Protein AF-A0A5N6YMU4-F1 (afdb_monomer_lite)

InterPro domains:
  IPR015889 Intradiol ring-cleavage dioxygenase, core [G3DSA:2.60.130.10] (5-99)
  IPR015889 Intradiol ring-cleavage dioxygenase, core [SSF49482] (8-104)

pLDDT: mean 82.39, std 18.17, range [37.62, 98.19]

Sequence (106 aa):
MHNFKWNIFPGHYTGRATHIHDGTITWIHNSRSSHVEQIFFDQDLISAIKKNAPYNTNTQELTKNSVDSILETEADTTDPFVEYVYLGKDASNGIFAWISIRVNAA

Foldseek 3Di:
DDDDDDPDQAADAPQAAGWDADPPVVVLPPDDKDDDGIAHEDQVQVVQPCVDPPNVVDPHDHDGCVPRVVNVVNVVRDDRYWDWDAPDDGCVNPIDIDDDDDIDGD

Radius of gyration: 14.58 Å; chains: 1; bounding box: 40×33×32 Å

Structure (mmCIF, N/CA/C/O backbone):
data_AF-A0A5N6YMU4-F1
#
_entry.id   AF-A0A5N6YMU4-F1
#
loop_
_atom_site.group_PDB
_atom_site.id
_atom_site.type_symbol
_atom_site.label_atom_id
_atom_site.label_alt_id
_atom_site.label_comp_id
_atom_site.label_asym_id
_atom_site.label_entity_id
_atom_site.label_seq_id
_atom_site.pdbx_PDB_ins_code
_atom_site.Cartn_x
_atom_site.Cartn_y
_atom_site.Cartn_z
_atom_site.occupancy
_atom_site.B_iso_or_equiv
_atom_site.auth_seq_id
_atom_site.auth_comp_id
_atom_site.auth_asym_id
_atom_site.auth_atom_id
_atom_site.pdbx_PDB_model_num
ATOM 1 N N . MET A 1 1 ? 5.871 -22.355 -4.679 1.00 37.62 1 MET A N 1
ATOM 2 C CA . MET A 1 1 ? 5.104 -21.362 -3.900 1.00 37.62 1 MET A CA 1
ATOM 3 C C . MET A 1 1 ? 6.011 -20.881 -2.785 1.00 37.62 1 MET A C 1
ATOM 5 O O . MET A 1 1 ? 6.399 -21.698 -1.960 1.00 37.62 1 MET A O 1
ATOM 9 N N . HIS A 1 2 ? 6.444 -19.621 -2.829 1.00 46.41 2 HIS A N 1
ATOM 10 C CA . HIS A 1 2 ? 7.203 -19.024 -1.730 1.00 46.41 2 HIS A CA 1
ATOM 11 C C . HIS A 1 2 ? 6.203 -18.542 -0.677 1.00 46.41 2 HIS A C 1
ATOM 13 O O . HIS A 1 2 ? 5.260 -17.827 -1.007 1.00 46.41 2 HIS A O 1
ATOM 19 N N . ASN A 1 3 ? 6.372 -18.986 0.569 1.00 43.19 3 ASN A N 1
ATOM 20 C CA . ASN A 1 3 ? 5.494 -18.611 1.674 1.00 43.19 3 ASN A CA 1
ATOM 21 C C . ASN A 1 3 ? 6.138 -17.458 2.442 1.00 43.19 3 ASN A C 1
ATOM 23 O O . ASN A 1 3 ? 7.081 -17.670 3.204 1.00 43.19 3 ASN A O 1
ATOM 27 N N . PHE A 1 4 ? 5.616 -16.250 2.259 1.00 53.62 4 PHE A N 1
ATOM 28 C CA . PHE A 1 4 ? 6.014 -15.094 3.050 1.00 53.62 4 PHE A CA 1
ATOM 29 C C . PHE A 1 4 ? 5.176 -15.033 4.327 1.00 53.62 4 PHE A C 1
ATOM 31 O O . PHE A 1 4 ? 3.948 -15.021 4.269 1.00 53.62 4 PHE A O 1
ATOM 38 N N . LYS A 1 5 ? 5.824 -15.008 5.496 1.00 49.94 5 LYS A N 1
ATOM 39 C CA . LYS A 1 5 ? 5.129 -14.882 6.783 1.00 49.94 5 LYS A CA 1
ATOM 40 C C . LYS A 1 5 ? 5.210 -13.442 7.284 1.00 49.94 5 LYS A C 1
ATOM 42 O O . LYS A 1 5 ? 6.063 -13.108 8.103 1.00 49.94 5 LYS A O 1
ATOM 47 N N . TRP A 1 6 ? 4.306 -12.600 6.797 1.00 61.03 6 TRP A N 1
ATOM 48 C CA . TRP A 1 6 ? 4.102 -11.251 7.321 1.00 61.03 6 TRP A CA 1
ATOM 49 C C . TRP A 1 6 ? 3.043 -11.304 8.424 1.00 61.03 6 TRP A C 1
ATOM 51 O O . TRP A 1 6 ? 1.880 -11.589 8.160 1.00 61.03 6 TRP A O 1
ATOM 61 N N . ASN A 1 7 ? 3.437 -11.053 9.673 1.00 68.75 7 ASN A N 1
ATOM 62 C CA . ASN A 1 7 ? 2.487 -11.025 10.794 1.00 68.75 7 ASN A CA 1
ATOM 63 C C . ASN A 1 7 ? 1.818 -9.646 10.976 1.00 68.75 7 ASN A C 1
ATOM 65 O O . ASN A 1 7 ? 0.920 -9.520 11.805 1.00 68.75 7 ASN A O 1
ATOM 69 N N . ILE A 1 8 ? 2.277 -8.609 10.262 1.00 84.88 8 ILE A N 1
ATOM 70 C CA . ILE A 1 8 ? 1.818 -7.217 10.388 1.00 84.88 8 ILE A CA 1
ATOM 71 C C . ILE A 1 8 ? 1.816 -6.580 8.992 1.00 84.88 8 ILE A C 1
ATOM 73 O O . ILE A 1 8 ? 2.763 -6.768 8.229 1.00 84.88 8 ILE A O 1
ATOM 77 N N . PHE A 1 9 ? 0.763 -5.832 8.663 1.00 91.12 9 PHE A N 1
ATOM 78 C CA . PHE A 1 9 ? 0.687 -5.062 7.422 1.00 91.12 9 PHE A CA 1
ATOM 79 C C . PHE A 1 9 ? 1.669 -3.870 7.461 1.00 91.12 9 PHE A C 1
ATOM 81 O O . PHE A 1 9 ? 1.829 -3.254 8.517 1.00 91.12 9 PHE A O 1
ATOM 88 N N . PRO A 1 10 ? 2.355 -3.518 6.362 1.00 93.12 10 PRO A N 1
ATOM 89 C CA . PRO A 1 10 ? 3.306 -2.407 6.375 1.00 93.12 10 PRO A CA 1
ATOM 90 C C . PRO A 1 10 ? 2.626 -1.059 6.654 1.00 93.12 10 PRO A C 1
ATOM 92 O O . PRO A 1 10 ? 1.531 -0.766 6.177 1.00 93.12 10 PRO A O 1
ATOM 95 N N . GLY A 1 11 ? 3.305 -0.208 7.425 1.00 92.50 11 GLY A N 1
ATOM 96 C CA . GLY A 1 11 ? 2.936 1.202 7.546 1.00 92.50 11 GLY A CA 1
ATOM 97 C C . GLY A 1 11 ? 3.267 1.996 6.276 1.00 92.50 11 GLY A C 1
ATOM 98 O O . GLY A 1 11 ? 3.792 1.459 5.303 1.00 92.50 11 GLY A O 1
ATOM 99 N N . HIS A 1 12 ? 2.993 3.301 6.293 1.00 95.62 12 HIS A N 1
ATOM 100 C CA . HIS A 1 12 ? 3.358 4.215 5.206 1.00 95.62 12 HIS A CA 1
ATOM 101 C C . HIS A 1 12 ? 4.234 5.369 5.700 1.00 95.62 12 HIS A C 1
ATOM 103 O O . HIS A 1 12 ? 4.166 5.770 6.867 1.00 95.62 12 HIS A O 1
ATOM 109 N N . TYR A 1 13 ? 5.021 5.918 4.779 1.00 94.69 13 TYR A N 1
ATOM 110 C CA . TYR A 1 13 ? 5.756 7.170 4.926 1.00 94.69 13 TYR A CA 1
ATOM 111 C C . TYR A 1 13 ? 5.550 8.027 3.675 1.00 94.69 13 TYR A C 1
ATOM 113 O O . TYR A 1 13 ? 5.242 7.505 2.603 1.00 94.69 13 TYR A O 1
ATOM 121 N N . THR A 1 14 ? 5.681 9.346 3.813 1.00 95.38 14 THR A N 1
ATOM 122 C CA . THR A 1 14 ? 5.454 10.262 2.688 1.00 95.38 14 THR A CA 1
ATOM 123 C C . THR A 1 14 ? 6.449 9.997 1.559 1.00 95.38 14 THR A C 1
ATOM 125 O O . THR A 1 14 ? 7.644 9.824 1.791 1.00 95.38 14 THR A O 1
ATOM 128 N N . GLY A 1 15 ? 5.954 10.025 0.324 1.00 95.94 15 GLY A N 1
ATOM 129 C CA . GLY A 1 15 ? 6.751 9.895 -0.892 1.00 95.94 15 GLY A CA 1
ATOM 130 C C . GLY A 1 15 ? 6.736 8.495 -1.492 1.00 95.94 15 GLY A C 1
ATOM 131 O O . GLY A 1 15 ? 7.181 8.357 -2.625 1.00 95.94 15 GLY A O 1
ATOM 132 N N . ARG A 1 16 ? 6.207 7.486 -0.784 1.00 97.00 16 ARG A N 1
ATOM 133 C CA . ARG A 1 16 ? 6.100 6.113 -1.286 1.00 97.00 16 ARG A CA 1
ATOM 134 C C . ARG A 1 16 ? 4.737 5.485 -0.987 1.00 97.00 16 ARG A C 1
ATOM 136 O O . ARG A 1 16 ? 4.218 5.612 0.122 1.00 97.00 16 ARG A O 1
ATOM 143 N N . ALA A 1 17 ? 4.168 4.791 -1.968 1.00 97.38 17 ALA A N 1
ATOM 144 C CA . ALA A 1 17 ? 3.022 3.908 -1.784 1.00 97.38 17 ALA A CA 1
ATOM 145 C C . ALA A 1 17 ? 3.365 2.805 -0.777 1.00 97.38 17 ALA A C 1
ATOM 147 O O . ALA A 1 17 ? 4.530 2.459 -0.594 1.00 97.38 17 ALA A O 1
ATOM 148 N N . THR A 1 18 ? 2.369 2.246 -0.095 1.00 96.56 18 THR A N 1
ATOM 149 C CA . THR A 1 18 ? 2.602 1.179 0.884 1.00 96.56 18 THR A CA 1
ATOM 150 C C . THR A 1 18 ? 3.125 -0.083 0.190 1.00 96.56 18 THR A C 1
ATOM 152 O O . THR A 1 18 ? 2.462 -0.620 -0.693 1.00 96.56 18 THR A O 1
ATOM 155 N N . HIS A 1 19 ? 4.299 -0.563 0.608 1.00 94.44 19 HIS A N 1
ATOM 156 C CA . HIS A 1 19 ? 4.994 -1.695 -0.009 1.00 94.44 19 HIS A CA 1
ATOM 157 C C . HIS A 1 19 ? 5.738 -2.546 1.024 1.00 94.44 19 HIS A C 1
ATOM 159 O O . HIS A 1 19 ? 5.956 -2.134 2.167 1.00 94.44 19 HIS A O 1
ATOM 165 N N . ILE A 1 20 ? 6.155 -3.735 0.598 1.00 89.56 20 ILE A N 1
ATOM 166 C CA . ILE A 1 20 ? 7.134 -4.578 1.284 1.00 89.56 20 ILE A CA 1
ATOM 167 C C . ILE A 1 20 ? 8.302 -4.823 0.333 1.00 89.56 20 ILE A C 1
ATOM 169 O O . ILE A 1 20 ? 8.092 -5.103 -0.843 1.00 89.56 20 ILE A O 1
ATOM 173 N N . HIS A 1 21 ? 9.527 -4.760 0.847 1.00 85.38 21 HIS A N 1
ATOM 174 C CA . HIS A 1 21 ? 10.698 -5.220 0.105 1.00 85.38 21 HIS A CA 1
ATOM 175 C C . HIS A 1 21 ? 10.769 -6.751 0.125 1.00 85.38 21 HIS A C 1
ATOM 177 O O . HIS A 1 21 ? 10.830 -7.347 1.206 1.00 85.38 21 HIS A O 1
ATOM 183 N N . ASP A 1 22 ? 10.806 -7.390 -1.045 1.00 72.50 22 ASP A N 1
ATOM 184 C CA . ASP A 1 22 ? 11.072 -8.828 -1.123 1.00 72.50 22 ASP A CA 1
ATOM 185 C C . ASP A 1 22 ? 12.584 -9.090 -1.100 1.00 72.50 22 ASP A C 1
ATOM 187 O O . ASP A 1 22 ? 13.277 -9.101 -2.117 1.00 72.50 22 ASP A O 1
ATOM 191 N N . GLY A 1 23 ? 13.107 -9.334 0.102 1.00 57.88 23 GLY A N 1
ATOM 192 C CA . GLY A 1 23 ? 14.508 -9.699 0.309 1.00 57.88 23 GLY A CA 1
ATOM 193 C C . GLY A 1 23 ? 14.886 -11.110 -0.163 1.00 57.88 23 GLY A C 1
ATOM 194 O O . GLY A 1 23 ? 16.040 -11.491 -0.011 1.00 57.88 23 GLY A O 1
ATOM 195 N N . THR A 1 24 ? 13.955 -11.915 -0.682 1.00 51.91 24 THR A N 1
ATOM 196 C CA . THR A 1 24 ? 14.226 -13.289 -1.150 1.00 51.91 24 THR A CA 1
ATOM 197 C C . THR A 1 24 ? 14.642 -13.299 -2.618 1.00 51.91 24 THR A C 1
ATOM 199 O O . THR A 1 24 ? 15.525 -14.064 -3.009 1.00 51.91 24 THR A O 1
ATOM 202 N N . ILE A 1 25 ? 14.060 -12.412 -3.431 1.00 51.16 25 ILE A N 1
ATOM 203 C CA . ILE A 1 25 ? 14.399 -12.275 -4.855 1.00 51.16 25 ILE A CA 1
ATOM 204 C C . ILE A 1 25 ? 15.810 -11.720 -5.034 1.00 51.16 25 ILE A C 1
ATOM 206 O O . ILE A 1 25 ? 16.518 -12.158 -5.939 1.00 51.16 25 ILE A O 1
ATOM 210 N N . THR A 1 26 ? 16.272 -10.857 -4.128 1.00 47.22 26 THR A N 1
ATOM 211 C CA . THR A 1 26 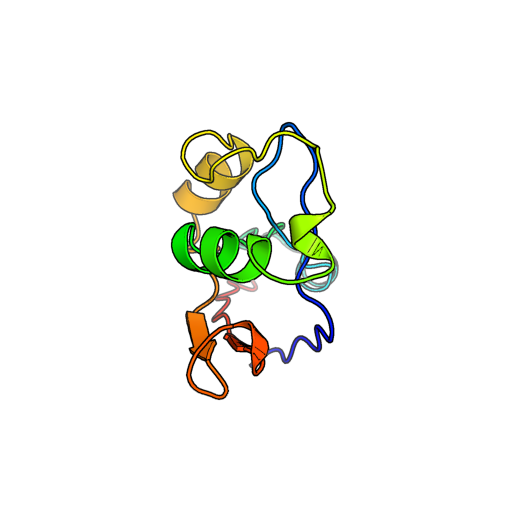? 17.648 -10.336 -4.140 1.00 47.22 26 THR A CA 1
ATOM 212 C C . THR A 1 26 ? 18.711 -11.427 -3.948 1.00 47.22 26 THR A C 1
ATOM 214 O O . THR A 1 26 ? 19.791 -11.312 -4.522 1.00 47.22 26 THR A O 1
ATOM 217 N N . TRP A 1 27 ? 18.421 -12.530 -3.241 1.00 38.69 27 TRP A N 1
ATOM 218 C CA . TRP A 1 27 ? 19.356 -13.665 -3.092 1.00 38.69 27 TRP A CA 1
ATOM 219 C C . TRP A 1 27 ? 19.422 -14.591 -4.316 1.00 38.69 27 TRP A C 1
ATOM 221 O O . TRP A 1 27 ? 20.459 -15.203 -4.562 1.00 38.69 27 TRP A O 1
ATOM 231 N N . ILE A 1 28 ? 18.347 -14.685 -5.104 1.00 46.47 28 ILE A N 1
ATOM 232 C CA . ILE A 1 28 ? 18.317 -15.450 -6.369 1.00 46.47 28 ILE A CA 1
ATOM 233 C C . ILE A 1 28 ? 19.031 -14.666 -7.495 1.00 46.47 28 ILE A C 1
ATOM 235 O O . ILE A 1 28 ? 19.410 -15.217 -8.528 1.00 46.47 28 ILE A O 1
ATOM 239 N N . HIS A 1 29 ? 19.292 -13.377 -7.270 1.00 48.66 29 HIS A N 1
ATOM 240 C CA . HIS A 1 29 ? 19.729 -12.396 -8.258 1.00 48.66 29 HIS A CA 1
ATOM 241 C C . HIS A 1 29 ? 21.244 -12.355 -8.529 1.00 48.66 29 HIS A C 1
ATOM 243 O O . HIS A 1 29 ? 21.778 -11.308 -8.886 1.00 48.66 29 HIS A O 1
ATOM 249 N N . ASN A 1 30 ? 21.965 -13.476 -8.414 1.00 48.44 30 ASN A N 1
ATOM 250 C CA . ASN A 1 30 ? 23.343 -13.547 -8.933 1.00 48.44 30 ASN A CA 1
ATOM 251 C C . ASN A 1 30 ? 23.392 -13.893 -10.440 1.00 48.44 30 ASN A C 1
ATOM 253 O O . ASN A 1 30 ? 24.464 -14.004 -11.032 1.00 48.44 30 ASN A O 1
ATOM 257 N N . SER A 1 31 ? 22.229 -14.046 -11.086 1.00 43.72 31 SER A N 1
ATOM 258 C CA . SER A 1 31 ? 22.121 -14.390 -12.506 1.00 43.72 31 SER A CA 1
ATOM 259 C C . SER A 1 31 ? 20.806 -13.891 -13.128 1.00 43.72 31 SER A C 1
ATOM 261 O O . SER A 1 31 ? 19.811 -14.605 -13.157 1.00 43.72 31 SER A O 1
ATOM 263 N N . ARG A 1 32 ? 20.823 -12.648 -13.635 1.00 48.09 32 ARG A N 1
ATOM 264 C CA . ARG A 1 32 ? 20.005 -12.115 -14.754 1.00 48.09 32 ARG A CA 1
ATOM 265 C C . ARG A 1 32 ? 18.546 -12.614 -14.881 1.00 48.09 32 ARG A C 1
ATOM 267 O O . ARG A 1 32 ? 18.186 -13.113 -15.946 1.00 48.09 32 ARG A O 1
ATOM 274 N N . SER A 1 33 ? 17.669 -12.434 -13.887 1.00 46.88 33 SER A N 1
ATOM 275 C CA . SER A 1 33 ? 16.234 -12.636 -14.155 1.00 46.88 33 SER A CA 1
ATOM 276 C C . SER A 1 33 ? 15.274 -11.695 -13.444 1.00 46.88 33 SER A C 1
ATOM 278 O O . SER A 1 33 ? 15.652 -11.058 -12.472 1.00 46.88 33 SER A O 1
ATOM 280 N N . SER A 1 34 ? 14.072 -11.586 -14.022 1.00 50.56 34 SER A N 1
ATOM 281 C CA . SER A 1 34 ? 12.963 -10.668 -13.725 1.00 50.56 34 SER A CA 1
ATOM 282 C C . SER A 1 34 ? 12.899 -10.180 -12.274 1.00 50.56 34 SER A C 1
ATOM 284 O O . SER A 1 34 ? 12.800 -10.963 -11.329 1.00 50.56 34 SER A O 1
ATOM 286 N N . HIS A 1 35 ? 12.975 -8.858 -12.155 1.00 56.53 35 HIS A N 1
ATOM 287 C CA . HIS A 1 35 ? 13.137 -8.058 -10.950 1.00 56.53 35 HIS A CA 1
ATOM 288 C C . HIS A 1 35 ? 11.766 -7.766 -10.341 1.00 56.53 35 HIS A C 1
ATOM 290 O O . HIS A 1 35 ? 10.945 -7.136 -10.994 1.00 56.53 35 HIS A O 1
ATOM 296 N N . VAL A 1 36 ? 11.506 -8.244 -9.125 1.00 61.91 36 VAL A N 1
ATOM 297 C CA . VAL A 1 36 ? 10.452 -7.677 -8.275 1.00 61.91 36 VAL A CA 1
ATOM 298 C C . VAL A 1 36 ? 11.131 -7.331 -6.965 1.00 61.91 36 VAL A C 1
ATOM 300 O O . VAL A 1 36 ? 11.381 -8.206 -6.139 1.00 61.91 36 VAL A O 1
ATOM 303 N N . GLU A 1 37 ? 11.528 -6.073 -6.798 1.00 73.94 37 GLU A N 1
ATOM 304 C CA . GLU A 1 37 ? 12.152 -5.626 -5.545 1.00 73.94 37 GLU A CA 1
ATOM 305 C C . GLU A 1 37 ? 11.105 -5.298 -4.481 1.00 73.94 37 GLU A C 1
ATOM 307 O O . GLU A 1 37 ? 11.391 -5.346 -3.277 1.00 73.94 37 GLU A O 1
ATOM 312 N N . GLN A 1 38 ? 9.899 -4.930 -4.921 1.00 86.88 38 GLN A N 1
ATOM 313 C CA . GLN A 1 38 ? 8.868 -4.360 -4.066 1.00 86.88 38 GLN A CA 1
ATOM 314 C C . GLN A 1 38 ? 7.495 -4.928 -4.411 1.00 86.88 38 GLN A C 1
ATOM 316 O O . GLN A 1 38 ? 7.055 -4.912 -5.556 1.00 86.88 38 GLN A O 1
ATOM 321 N N . ILE A 1 39 ? 6.817 -5.420 -3.381 1.00 90.25 39 ILE A N 1
ATOM 322 C CA . ILE A 1 39 ? 5.451 -5.930 -3.442 1.00 90.25 39 ILE A CA 1
ATOM 323 C C . ILE A 1 39 ? 4.518 -4.838 -2.924 1.00 90.25 39 ILE A C 1
ATOM 325 O O . ILE A 1 39 ? 4.766 -4.262 -1.860 1.00 90.25 39 ILE A O 1
ATOM 329 N N . PHE A 1 40 ? 3.433 -4.581 -3.647 1.00 94.38 40 PHE A N 1
ATOM 330 C CA . PHE A 1 40 ? 2.466 -3.530 -3.355 1.00 94.38 40 PHE A CA 1
ATOM 331 C C . PHE A 1 40 ? 1.083 -4.101 -3.035 1.00 94.38 40 PHE A C 1
ATOM 333 O O . PHE A 1 40 ? 0.795 -5.285 -3.211 1.00 94.38 40 PHE A O 1
ATOM 340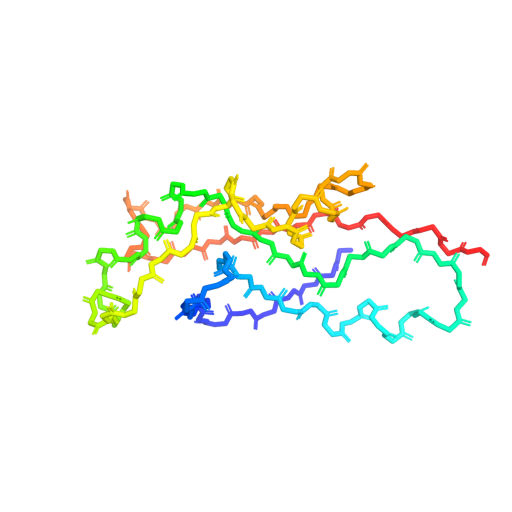 N N . PHE A 1 41 ? 0.217 -3.229 -2.528 1.00 95.75 41 PHE A N 1
ATOM 341 C CA . PHE A 1 41 ? -1.145 -3.558 -2.123 1.00 95.75 41 PHE A CA 1
ATOM 342 C C . PHE A 1 41 ? -2.117 -2.653 -2.854 1.00 95.75 41 PHE A C 1
ATOM 344 O O . PHE A 1 41 ? -1.838 -1.464 -3.026 1.00 95.75 41 PHE A O 1
ATOM 351 N N . ASP A 1 42 ? -3.277 -3.182 -3.228 1.00 96.31 42 ASP A N 1
ATOM 352 C CA . ASP A 1 42 ? -4.308 -2.366 -3.852 1.00 96.31 42 ASP A CA 1
ATOM 353 C C . ASP A 1 42 ? -4.742 -1.203 -2.961 1.00 96.31 42 ASP A C 1
ATOM 355 O O . ASP A 1 42 ? -4.797 -1.286 -1.727 1.00 96.31 42 ASP A O 1
ATOM 359 N N . GLN A 1 43 ? -5.086 -0.090 -3.610 1.00 98.00 43 GLN A N 1
ATOM 360 C CA . GLN A 1 43 ? -5.408 1.160 -2.928 1.00 98.00 43 GLN A CA 1
ATOM 361 C C . GLN A 1 43 ? -6.604 1.014 -1.974 1.00 98.00 43 GLN A C 1
ATOM 363 O O . GLN A 1 43 ? -6.647 1.684 -0.934 1.00 98.00 43 GLN A O 1
ATOM 368 N N . ASP A 1 44 ? -7.545 0.127 -2.296 1.00 97.12 44 ASP A N 1
ATOM 369 C CA . ASP A 1 44 ? -8.708 -0.173 -1.463 1.00 97.12 44 ASP A CA 1
ATOM 370 C C . ASP A 1 44 ? -8.314 -0.903 -0.177 1.00 97.12 44 ASP A C 1
ATOM 372 O O . ASP A 1 44 ? -8.777 -0.525 0.904 1.00 97.12 44 ASP A O 1
ATOM 376 N N . LEU A 1 45 ? -7.394 -1.871 -0.255 1.00 96.81 45 LEU A N 1
ATOM 377 C CA . LEU A 1 45 ? -6.864 -2.564 0.919 1.00 96.81 45 LEU A CA 1
ATOM 378 C C . LEU A 1 45 ? -6.111 -1.602 1.842 1.00 96.81 45 LEU A C 1
ATOM 380 O O . LEU A 1 45 ? -6.375 -1.567 3.046 1.00 96.81 45 LEU A O 1
ATOM 384 N N . ILE A 1 46 ? -5.230 -0.768 1.276 1.00 97.31 46 ILE A N 1
ATOM 385 C CA . ILE A 1 46 ? -4.494 0.263 2.027 1.00 97.31 46 ILE A CA 1
ATOM 386 C C . ILE A 1 46 ? -5.484 1.184 2.754 1.00 97.31 46 ILE A C 1
ATOM 388 O O . ILE A 1 46 ? -5.345 1.458 3.950 1.00 97.31 46 ILE A O 1
ATOM 392 N N . SER A 1 47 ? -6.525 1.632 2.049 1.00 96.75 47 SER A N 1
ATOM 393 C CA . SER A 1 47 ? -7.550 2.523 2.601 1.00 96.75 47 SER A CA 1
ATOM 394 C C . SER A 1 47 ? -8.392 1.850 3.687 1.00 96.75 47 SER A C 1
ATOM 396 O O . SER A 1 47 ? -8.778 2.505 4.656 1.00 96.75 47 SER A O 1
ATOM 398 N N . ALA A 1 48 ? -8.685 0.555 3.550 1.00 96.06 48 ALA A N 1
ATOM 399 C CA . ALA A 1 48 ? -9.408 -0.221 4.551 1.00 96.06 48 ALA A CA 1
ATOM 400 C C . ALA A 1 48 ? -8.582 -0.394 5.832 1.00 96.06 48 ALA A C 1
ATOM 402 O O . ALA A 1 48 ? -9.096 -0.174 6.928 1.00 96.06 48 ALA A O 1
ATOM 403 N N . ILE A 1 49 ? -7.295 -0.718 5.70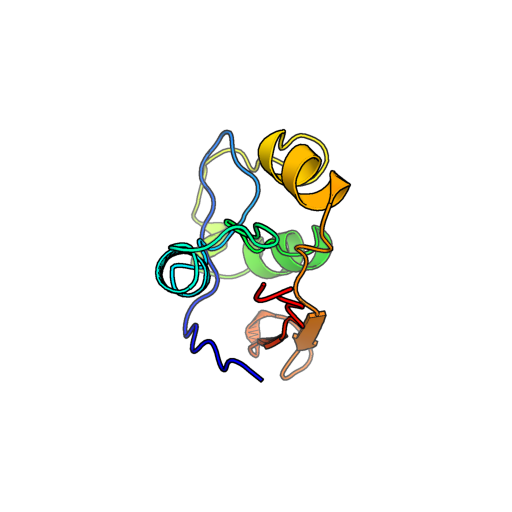7 1.00 95.06 49 ILE A N 1
ATOM 404 C CA . ILE A 1 49 ? -6.398 -0.935 6.849 1.00 95.06 49 ILE A CA 1
ATOM 405 C C . ILE A 1 49 ? -6.111 0.366 7.589 1.00 95.06 49 ILE A C 1
ATOM 407 O O . ILE A 1 49 ? -6.169 0.382 8.818 1.00 95.06 49 ILE A O 1
ATOM 411 N N . LYS A 1 50 ? -5.897 1.472 6.864 1.00 94.94 50 LYS A N 1
ATOM 412 C CA . LYS A 1 50 ? -5.627 2.793 7.453 1.00 94.94 50 LYS A CA 1
ATOM 413 C C . LYS A 1 50 ? -6.732 3.282 8.400 1.00 94.94 50 LYS A C 1
ATOM 415 O O . LYS A 1 50 ? -6.467 4.125 9.249 1.00 94.94 50 LYS A O 1
ATOM 420 N N . LYS A 1 51 ? -7.960 2.758 8.301 1.00 94.56 51 LYS A N 1
ATOM 421 C CA . LYS A 1 51 ? -9.067 3.086 9.222 1.00 94.56 51 LYS A CA 1
ATOM 422 C C . LYS A 1 51 ? -8.911 2.452 10.611 1.00 94.56 51 LYS A C 1
ATOM 424 O O . LYS A 1 51 ? -9.535 2.919 11.561 1.00 94.56 51 LYS A O 1
ATOM 429 N N . ASN A 1 52 ? -8.082 1.418 10.739 1.00 92.94 52 ASN A N 1
ATOM 430 C CA . ASN A 1 52 ? -7.922 0.633 11.959 1.00 92.94 52 ASN A CA 1
ATOM 431 C C . ASN A 1 52 ? -6.667 1.046 12.736 1.00 92.94 52 ASN A C 1
ATOM 433 O O . ASN A 1 52 ? -5.669 1.473 12.155 1.00 92.94 52 ASN A O 1
ATOM 437 N N . ALA A 1 53 ? -6.696 0.887 14.060 1.00 91.69 53 ALA A N 1
ATOM 438 C CA . ALA A 1 53 ? -5.502 1.062 14.882 1.00 91.69 53 ALA A CA 1
ATOM 439 C C . ALA A 1 53 ? -4.479 -0.065 14.606 1.00 91.69 53 ALA A C 1
ATOM 441 O O . ALA A 1 53 ? -4.889 -1.205 14.380 1.00 91.69 53 ALA A O 1
ATOM 442 N N 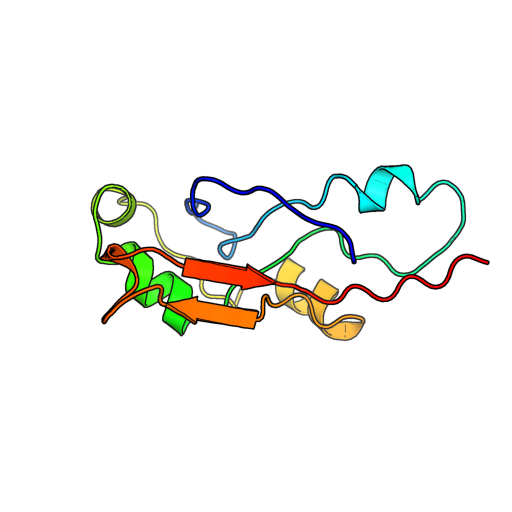. PRO A 1 54 ? -3.162 0.218 14.639 1.00 92.94 54 PRO A N 1
ATOM 443 C CA . PRO A 1 54 ? -2.543 1.522 14.907 1.00 92.94 54 PRO A CA 1
ATOM 444 C C . PRO A 1 54 ? -2.383 2.417 13.661 1.00 92.94 54 PRO A C 1
ATOM 446 O O . PRO A 1 54 ? -1.933 3.548 13.774 1.00 92.94 54 PRO A O 1
ATOM 449 N N . TYR A 1 55 ? -2.737 1.956 12.460 1.00 94.62 55 TYR A N 1
ATOM 450 C CA . TYR A 1 55 ? -2.491 2.699 11.213 1.00 94.62 55 TYR A CA 1
ATOM 451 C C . TYR A 1 55 ? -3.239 4.036 11.141 1.00 94.62 55 TYR A C 1
ATOM 453 O O . TYR A 1 55 ? -2.731 4.998 10.562 1.00 94.62 55 TYR A O 1
ATOM 461 N N . ASN A 1 56 ? -4.410 4.122 11.777 1.00 96.06 56 ASN A N 1
ATOM 462 C CA . ASN A 1 56 ? -5.191 5.354 11.880 1.00 96.06 56 ASN A CA 1
ATOM 463 C C . ASN A 1 56 ? -4.534 6.448 12.742 1.00 96.06 56 ASN A C 1
ATOM 465 O O . ASN A 1 56 ? -4.992 7.588 12.704 1.00 96.06 56 ASN A O 1
ATOM 469 N N . THR A 1 57 ? -3.466 6.137 13.489 1.00 97.12 57 THR A N 1
ATOM 470 C CA . THR A 1 57 ? -2.720 7.125 14.283 1.00 97.12 57 THR A CA 1
ATOM 471 C C . THR A 1 57 ? -1.549 7.741 13.517 1.00 97.12 57 THR A C 1
ATOM 473 O O . THR A 1 57 ? -0.923 8.672 14.020 1.00 97.12 57 THR A O 1
ATOM 476 N N . ASN A 1 58 ? -1.213 7.240 12.322 1.00 96.31 58 ASN A N 1
ATOM 477 C CA . ASN A 1 58 ? -0.139 7.798 11.503 1.00 96.31 58 ASN A CA 1
ATOM 478 C C . ASN A 1 58 ? -0.623 9.058 10.764 1.00 96.31 58 ASN A C 1
ATOM 480 O O . ASN A 1 58 ? -1.516 8.990 9.917 1.00 96.31 58 ASN A O 1
ATOM 484 N N . THR A 1 59 ? -0.005 10.200 11.068 1.00 96.06 59 THR A N 1
ATOM 485 C CA . THR A 1 59 ? -0.355 11.520 10.519 1.00 96.06 59 THR A CA 1
ATOM 486 C C . THR A 1 59 ? 0.390 11.877 9.233 1.00 96.06 59 THR A C 1
ATOM 488 O O . THR A 1 59 ? 0.099 12.916 8.645 1.00 96.06 59 THR A O 1
ATOM 491 N N . GLN A 1 60 ? 1.327 11.042 8.772 1.00 97.06 60 GLN A N 1
ATOM 492 C CA . GLN A 1 60 ? 2.033 11.276 7.511 1.00 97.06 60 GLN A CA 1
ATOM 493 C C . GLN A 1 60 ? 1.073 11.242 6.317 1.00 97.06 60 GLN A C 1
ATOM 495 O O . GLN A 1 60 ? 0.105 10.465 6.293 1.00 97.06 60 GLN A O 1
ATOM 500 N N . GLU A 1 61 ? 1.371 12.052 5.301 1.00 96.44 61 GLU A N 1
ATOM 501 C CA . GLU A 1 61 ? 0.615 12.038 4.054 1.00 96.44 61 GLU A CA 1
ATOM 502 C C . GLU A 1 61 ? 0.750 10.678 3.366 1.00 96.44 61 GLU A C 1
ATOM 504 O O . GLU A 1 61 ? 1.832 10.099 3.275 1.00 96.44 61 GLU A O 1
ATOM 509 N N . LEU A 1 62 ? -0.382 10.142 2.910 1.00 96.88 62 LEU A N 1
ATOM 510 C CA . LEU A 1 62 ? -0.397 8.881 2.183 1.00 96.88 62 LEU A CA 1
ATOM 511 C C . LEU A 1 62 ? -0.147 9.159 0.705 1.00 96.88 62 LEU A C 1
ATOM 513 O O . LEU A 1 62 ? -1.013 9.711 0.025 1.00 96.88 62 LEU A O 1
ATOM 517 N N . THR A 1 63 ? 1.002 8.718 0.207 1.00 97.75 63 THR A N 1
ATOM 518 C CA . THR A 1 63 ? 1.255 8.633 -1.230 1.00 97.75 63 THR A CA 1
ATOM 519 C C . THR A 1 63 ? 0.395 7.515 -1.813 1.00 97.75 63 THR A C 1
ATOM 521 O O . THR A 1 63 ? 0.427 6.380 -1.339 1.00 97.75 63 THR A O 1
ATOM 524 N N . LYS A 1 64 ? -0.428 7.851 -2.810 1.00 98.19 64 LYS A N 1
ATOM 525 C CA . LYS A 1 64 ? -1.282 6.877 -3.499 1.00 98.19 64 LYS A CA 1
ATOM 526 C C . LYS A 1 64 ? -0.458 6.038 -4.467 1.00 98.19 64 LYS A C 1
ATOM 528 O O . LYS A 1 64 ? 0.513 6.535 -5.029 1.00 98.19 64 LYS A O 1
ATOM 533 N N . ASN A 1 65 ? -0.935 4.830 -4.751 1.00 98.06 65 ASN A N 1
ATOM 534 C CA . ASN A 1 65 ? -0.334 3.953 -5.759 1.00 98.06 65 ASN A CA 1
ATOM 535 C C . ASN A 1 65 ? -0.164 4.662 -7.112 1.00 98.06 65 ASN A C 1
ATOM 537 O O . ASN A 1 65 ? 0.891 4.590 -7.725 1.00 98.06 65 ASN A O 1
ATOM 541 N N . SER A 1 66 ? -1.173 5.427 -7.538 1.00 97.56 66 SER A N 1
ATOM 542 C CA . SER A 1 66 ? -1.198 6.107 -8.840 1.00 97.56 66 SER A CA 1
ATOM 543 C C . SER A 1 66 ? -0.154 7.216 -9.029 1.00 97.56 66 SER A C 1
ATOM 545 O O . SER A 1 66 ? -0.135 7.836 -10.085 1.00 97.56 66 SER A O 1
ATOM 547 N N . VAL A 1 67 ? 0.621 7.559 -7.997 1.00 97.44 67 VAL A N 1
ATOM 548 C CA . VAL A 1 67 ? 1.643 8.619 -8.051 1.00 97.44 67 VAL A CA 1
ATOM 549 C C . VAL A 1 67 ? 2.999 8.157 -7.505 1.00 97.44 67 VAL A C 1
ATOM 551 O O . VAL A 1 67 ? 3.886 8.983 -7.306 1.00 97.44 67 VAL A O 1
ATOM 554 N N . ASP A 1 68 ? 3.164 6.860 -7.227 1.00 97.50 68 ASP A N 1
ATOM 555 C CA . ASP A 1 68 ? 4.456 6.288 -6.845 1.00 97.50 68 ASP A CA 1
ATOM 556 C C . ASP A 1 68 ? 5.204 5.842 -8.108 1.00 97.50 68 ASP A C 1
ATOM 558 O O . ASP A 1 68 ? 4.799 4.899 -8.785 1.00 97.50 68 ASP A O 1
ATOM 562 N N . SER A 1 69 ? 6.302 6.528 -8.423 1.00 94.69 69 SER A N 1
ATOM 563 C CA . SER A 1 69 ? 7.090 6.268 -9.635 1.00 94.69 69 SER A CA 1
ATOM 564 C C . SER A 1 69 ? 7.826 4.925 -9.614 1.00 94.69 69 SER A C 1
ATOM 566 O O . SER A 1 69 ? 8.178 4.397 -10.669 1.00 94.69 69 SER A O 1
ATOM 568 N N . ILE A 1 70 ? 8.076 4.357 -8.432 1.00 92.44 70 ILE A N 1
ATOM 569 C CA . ILE A 1 70 ? 8.698 3.036 -8.311 1.00 92.44 70 ILE A CA 1
ATOM 570 C C . ILE A 1 70 ? 7.664 1.957 -8.610 1.00 92.44 70 ILE A C 1
ATOM 572 O O . ILE A 1 70 ? 7.961 1.044 -9.368 1.00 92.44 70 ILE A O 1
ATOM 576 N N . LEU A 1 71 ? 6.443 2.088 -8.090 1.00 93.56 71 LEU A N 1
ATOM 577 C CA . LEU A 1 71 ? 5.335 1.212 -8.462 1.00 93.56 71 LEU A CA 1
ATOM 578 C C . LEU A 1 71 ? 5.073 1.264 -9.968 1.00 93.56 71 LEU A C 1
ATOM 580 O O . LEU A 1 71 ? 4.932 0.217 -10.585 1.00 93.56 71 LEU A O 1
ATOM 584 N N . GLU A 1 72 ? 5.051 2.457 -10.565 1.00 93.75 72 GLU A N 1
ATOM 585 C CA . GLU A 1 72 ? 4.919 2.607 -12.020 1.00 93.75 72 GLU A CA 1
ATOM 586 C C . GLU A 1 72 ? 6.012 1.829 -12.773 1.00 93.75 72 GLU A C 1
ATOM 588 O O . GLU A 1 72 ? 5.711 1.107 -13.718 1.00 93.75 72 GLU A O 1
ATOM 593 N N . THR A 1 73 ? 7.263 1.914 -12.310 1.00 90.06 73 THR A N 1
ATOM 594 C CA . THR A 1 73 ? 8.400 1.199 -12.915 1.00 90.06 73 THR A CA 1
ATOM 595 C C . THR A 1 73 ? 8.280 -0.323 -12.764 1.00 90.06 73 THR A C 1
ATOM 597 O O . THR A 1 73 ? 8.520 -1.058 -13.718 1.00 90.06 73 THR A O 1
ATOM 600 N N . GLU A 1 74 ? 7.906 -0.817 -11.581 1.00 86.69 74 GLU A N 1
ATOM 601 C CA . GLU A 1 74 ? 7.724 -2.255 -11.335 1.00 86.69 74 GLU A CA 1
ATOM 602 C C . GLU A 1 74 ? 6.557 -2.805 -12.175 1.00 86.69 74 GLU A C 1
ATOM 604 O O . GLU A 1 74 ? 6.691 -3.830 -12.846 1.00 86.69 74 GLU A O 1
ATOM 609 N N . ALA A 1 75 ? 5.434 -2.081 -12.215 1.00 89.19 75 ALA A N 1
ATOM 610 C CA . ALA A 1 75 ? 4.228 -2.468 -12.945 1.00 89.19 75 ALA A CA 1
ATOM 611 C C . ALA A 1 75 ? 4.400 -2.500 -14.478 1.00 89.19 75 ALA A C 1
ATOM 613 O O . ALA A 1 75 ? 3.575 -3.094 -15.170 1.00 89.19 75 ALA A O 1
ATOM 614 N N . ASP A 1 76 ? 5.462 -1.895 -15.020 1.00 87.62 76 ASP A N 1
ATOM 615 C CA . ASP A 1 76 ? 5.782 -1.950 -16.453 1.00 87.62 76 ASP A CA 1
ATOM 616 C C . ASP A 1 76 ? 6.246 -3.352 -16.896 1.00 87.62 76 ASP A C 1
ATOM 618 O O . ASP A 1 76 ? 6.100 -3.739 -18.056 1.00 87.62 76 ASP A O 1
ATOM 622 N N . THR A 1 77 ? 6.795 -4.149 -15.969 1.00 80.19 77 THR A N 1
ATOM 623 C CA . THR A 1 77 ? 7.409 -5.451 -16.294 1.00 80.19 77 THR A CA 1
ATOM 624 C C . THR A 1 77 ? 6.900 -6.626 -15.464 1.00 80.19 77 THR A C 1
ATOM 626 O O . THR A 1 77 ? 7.070 -7.779 -15.873 1.00 80.19 77 THR A O 1
ATOM 629 N N . THR A 1 78 ? 6.250 -6.365 -14.330 1.00 81.44 78 THR A N 1
ATOM 630 C CA . THR A 1 78 ? 5.646 -7.378 -13.461 1.00 81.44 78 THR A CA 1
ATOM 631 C C . THR A 1 78 ? 4.240 -6.962 -13.035 1.00 81.44 78 THR A C 1
ATOM 633 O O . THR A 1 78 ? 3.854 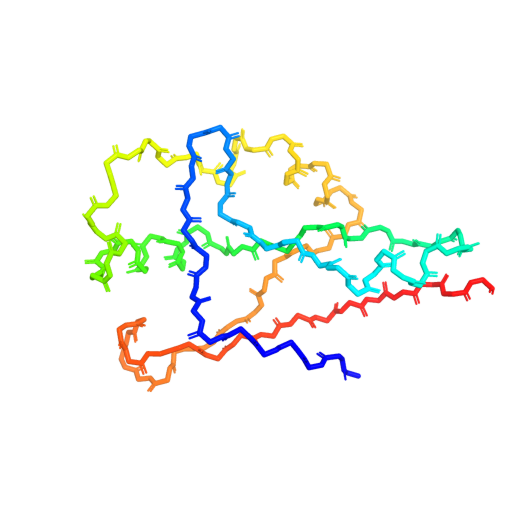-5.808 -13.164 1.00 81.44 78 THR A O 1
ATOM 636 N N . ASP A 1 79 ? 3.479 -7.904 -12.483 1.00 87.56 79 ASP A N 1
ATOM 637 C CA . ASP A 1 79 ? 2.341 -7.585 -11.623 1.00 87.56 79 ASP A CA 1
ATOM 638 C C . ASP A 1 79 ? 2.827 -7.614 -10.164 1.00 87.56 79 ASP A C 1
ATOM 640 O O . ASP A 1 79 ? 3.120 -8.699 -9.646 1.00 87.56 79 ASP A O 1
ATOM 644 N N . PRO A 1 80 ? 3.025 -6.452 -9.512 1.00 88.88 80 PRO A N 1
ATOM 645 C CA . PRO A 1 80 ? 3.622 -6.401 -8.187 1.00 88.88 80 PRO A CA 1
ATOM 646 C C . PRO A 1 80 ? 2.567 -6.399 -7.069 1.00 88.88 80 PRO A C 1
ATOM 648 O O . PRO A 1 80 ? 2.924 -6.219 -5.901 1.00 88.88 80 PRO A O 1
ATOM 651 N N . PHE A 1 81 ? 1.280 -6.555 -7.394 1.00 91.75 81 PHE A N 1
ATOM 652 C CA . PHE A 1 81 ? 0.202 -6.502 -6.415 1.00 91.75 81 PHE A CA 1
ATOM 653 C C . PHE A 1 81 ? -0.052 -7.856 -5.757 1.00 91.75 81 PHE A C 1
ATOM 655 O O . PHE A 1 81 ? 0.010 -8.918 -6.377 1.00 91.75 81 PHE A O 1
ATOM 662 N N . VAL A 1 82 ? -0.348 -7.817 -4.458 1.00 91.88 82 VAL A N 1
ATOM 663 C CA . VAL A 1 82 ? -0.849 -8.999 -3.756 1.00 91.88 82 VAL A CA 1
ATOM 664 C C . VAL A 1 82 ? -2.326 -9.214 -4.042 1.00 91.88 82 VAL A C 1
ATOM 666 O O . VAL A 1 82 ? -3.135 -8.292 -3.994 1.00 91.88 82 VAL A O 1
ATOM 669 N N . GLU A 1 83 ? -2.680 -10.477 -4.192 1.00 93.88 83 GLU A N 1
ATOM 670 C CA . GLU A 1 83 ? -4.050 -10.946 -4.070 1.00 93.88 83 GLU A CA 1
ATOM 671 C C . GLU A 1 83 ? -4.370 -11.173 -2.591 1.00 93.88 83 GLU A C 1
ATOM 673 O O . GLU A 1 83 ? -3.494 -11.553 -1.802 1.00 93.88 83 GLU A O 1
ATOM 678 N N . TYR A 1 84 ? -5.619 -10.945 -2.182 1.00 94.06 84 TYR A N 1
ATOM 679 C CA . TYR A 1 84 ? -5.989 -11.078 -0.776 1.00 94.06 84 TYR A CA 1
ATOM 680 C C . TYR A 1 84 ? -7.461 -11.409 -0.534 1.00 94.06 84 TYR A C 1
ATOM 682 O O . TYR A 1 84 ? -8.349 -11.118 -1.331 1.00 94.06 84 TYR A O 1
ATOM 690 N N . VAL A 1 85 ? -7.724 -11.971 0.646 1.00 95.38 85 VAL A N 1
ATOM 691 C CA . VAL A 1 85 ? -9.067 -12.131 1.216 1.00 95.38 85 VAL A CA 1
ATOM 692 C C . VAL A 1 85 ? -9.089 -11.686 2.674 1.00 95.38 85 VAL A C 1
ATOM 694 O O . VAL A 1 85 ? -8.098 -11.817 3.399 1.00 95.38 85 VAL A O 1
ATOM 697 N N . TYR A 1 86 ? -10.236 -11.184 3.131 1.00 94.25 86 TYR A N 1
ATOM 698 C CA . TYR A 1 86 ? -10.463 -10.932 4.552 1.00 94.25 86 TYR A CA 1
ATOM 699 C C . TYR A 1 86 ? -10.755 -12.236 5.291 1.00 94.25 86 TYR A C 1
ATOM 701 O O . TYR A 1 86 ? -11.517 -13.080 4.826 1.00 94.25 86 TYR A O 1
ATOM 709 N N . LEU A 1 87 ? -10.197 -12.369 6.492 1.00 92.81 87 LEU A N 1
ATOM 710 C CA . LEU A 1 87 ? -10.461 -13.479 7.412 1.00 92.81 87 LEU A CA 1
ATOM 711 C C . LEU A 1 87 ? -11.698 -13.209 8.287 1.00 92.81 87 LEU A C 1
ATOM 713 O O . LEU A 1 87 ? -11.788 -13.641 9.434 1.00 92.81 87 LEU A O 1
ATOM 717 N N . GLY A 1 88 ? -12.658 -12.460 7.747 1.00 92.62 88 GLY A N 1
ATOM 718 C CA . GLY A 1 88 ? -13.858 -12.002 8.429 1.00 92.62 88 GLY A CA 1
ATOM 719 C C . GLY A 1 88 ? -14.613 -10.985 7.578 1.00 92.62 88 GLY A C 1
ATOM 720 O O . GLY A 1 88 ? -14.526 -10.998 6.353 1.00 92.62 88 GLY A O 1
ATOM 721 N N . LYS A 1 89 ? -15.358 -10.092 8.233 1.00 91.88 89 LYS A N 1
ATOM 722 C CA . LYS A 1 89 ? -16.169 -9.077 7.541 1.00 91.88 89 LYS A CA 1
ATOM 723 C C . LYS A 1 89 ? -15.333 -7.950 6.928 1.00 91.88 89 LYS A C 1
ATOM 725 O O . LYS A 1 89 ? -15.763 -7.336 5.958 1.00 91.88 89 LYS A O 1
ATOM 730 N N . ASP A 1 90 ? -14.178 -7.655 7.519 1.00 91.00 90 ASP A N 1
ATOM 731 C CA . ASP A 1 90 ? -13.315 -6.545 7.130 1.00 91.00 90 ASP A CA 1
ATOM 732 C C . ASP A 1 90 ? -11.855 -6.785 7.556 1.00 91.00 90 ASP A C 1
ATOM 734 O O . ASP A 1 90 ? -11.526 -7.774 8.219 1.00 91.00 90 ASP A O 1
ATOM 738 N N . ALA A 1 91 ? -10.975 -5.854 7.177 1.00 89.19 91 ALA A N 1
ATOM 739 C CA . ALA A 1 91 ? -9.537 -5.924 7.419 1.00 89.19 91 ALA A CA 1
ATOM 740 C C . ALA A 1 91 ? -9.140 -6.006 8.908 1.00 89.19 91 ALA A C 1
ATOM 742 O O . ALA A 1 91 ? -8.049 -6.487 9.212 1.00 89.19 91 ALA A O 1
ATOM 743 N N . SER A 1 92 ? -9.996 -5.576 9.845 1.00 88.25 92 SER A N 1
ATOM 744 C CA . SER A 1 92 ? -9.703 -5.664 11.285 1.00 88.25 92 SER A CA 1
ATOM 745 C C . SER A 1 92 ? -9.730 -7.103 11.808 1.00 88.25 92 SER A C 1
ATOM 747 O O . SER A 1 92 ? -9.103 -7.401 12.822 1.00 88.25 92 SER A O 1
ATOM 749 N N . ASN A 1 93 ? -10.410 -8.015 11.101 1.00 89.44 93 ASN A N 1
ATOM 750 C CA . ASN A 1 93 ? -10.442 -9.440 11.431 1.00 89.44 93 ASN A CA 1
ATOM 751 C C . ASN A 1 93 ? -9.226 -10.219 10.904 1.00 89.44 93 ASN A C 1
ATOM 753 O O . ASN A 1 93 ? -9.089 -11.403 11.202 1.00 89.44 93 ASN A O 1
ATOM 757 N N . GLY A 1 94 ? -8.339 -9.564 10.152 1.00 88.94 94 GLY A N 1
ATOM 758 C CA . GLY A 1 94 ? -7.165 -10.174 9.540 1.00 88.94 94 GLY A CA 1
ATOM 759 C C . GLY A 1 94 ? -7.313 -10.364 8.034 1.00 88.94 94 GLY A C 1
ATOM 760 O O . GLY A 1 94 ? -8.411 -10.346 7.474 1.00 88.94 94 GLY A O 1
ATOM 761 N N . ILE A 1 95 ? -6.172 -10.530 7.373 1.00 91.56 95 ILE A N 1
ATOM 762 C CA . ILE A 1 95 ? -6.055 -10.664 5.922 1.00 91.56 95 ILE A CA 1
ATOM 763 C C . ILE A 1 95 ? -5.191 -11.885 5.635 1.00 91.56 95 ILE A C 1
ATOM 765 O O . ILE A 1 95 ? -4.154 -12.078 6.270 1.00 91.56 95 ILE A O 1
ATOM 769 N N . PHE A 1 96 ? -5.610 -12.688 4.664 1.00 90.94 96 PHE A N 1
ATOM 770 C CA . PHE A 1 96 ? -4.749 -13.674 4.030 1.00 90.94 96 PHE A CA 1
ATOM 771 C C . PHE A 1 96 ? -4.390 -13.162 2.641 1.00 90.94 96 PHE A C 1
ATOM 773 O O . PHE A 1 96 ? -5.282 -12.949 1.823 1.00 90.94 96 PHE A O 1
ATOM 780 N N . ALA A 1 97 ? -3.099 -12.936 2.405 1.00 89.75 97 ALA A N 1
ATOM 781 C CA . ALA A 1 97 ? -2.582 -12.394 1.157 1.00 89.75 97 ALA A CA 1
ATOM 782 C C . ALA A 1 97 ? -1.572 -13.353 0.525 1.00 89.75 97 ALA A C 1
ATOM 784 O O . ALA A 1 97 ? -0.831 -14.045 1.230 1.00 89.75 97 ALA A O 1
ATOM 785 N N . TRP A 1 98 ? -1.536 -13.380 -0.801 1.00 89.12 98 TRP A N 1
ATOM 786 C CA . TRP A 1 98 ? -0.596 -14.172 -1.580 1.00 89.12 98 TRP A CA 1
ATOM 787 C C . TRP A 1 98 ? -0.189 -13.423 -2.846 1.00 89.12 98 TRP A C 1
ATOM 789 O O . TRP A 1 98 ? -0.890 -12.544 -3.331 1.00 89.12 98 TRP A O 1
ATOM 799 N N . ILE A 1 99 ? 0.961 -13.793 -3.398 1.00 85.38 99 ILE A N 1
ATOM 800 C CA . ILE A 1 99 ? 1.445 -13.278 -4.676 1.00 85.38 99 ILE A CA 1
ATOM 801 C C . ILE A 1 99 ? 2.114 -14.415 -5.440 1.00 85.38 99 ILE A C 1
ATOM 803 O O . ILE A 1 99 ? 2.768 -15.283 -4.853 1.00 85.38 99 ILE A O 1
ATOM 807 N N . SER A 1 100 ? 1.914 -14.441 -6.755 1.00 80.69 100 SER A N 1
ATOM 808 C CA . SER A 1 100 ? 2.526 -15.436 -7.635 1.00 80.69 100 SER A CA 1
ATOM 809 C C . SER A 1 100 ? 3.662 -14.801 -8.413 1.00 80.69 100 SER A C 1
ATOM 811 O O . SER A 1 100 ? 3.444 -14.137 -9.417 1.00 80.69 100 SER A O 1
ATOM 813 N N . ILE A 1 101 ? 4.887 -15.056 -7.970 1.00 74.19 101 ILE A N 1
ATOM 814 C CA . ILE A 1 101 ? 6.084 -14.528 -8.621 1.00 74.19 101 ILE A CA 1
ATOM 815 C C . ILE A 1 101 ? 6.578 -15.555 -9.635 1.00 74.19 101 ILE A C 1
ATOM 817 O O . ILE A 1 101 ? 6.844 -16.713 -9.292 1.00 74.19 101 ILE A O 1
ATOM 821 N N . ARG A 1 102 ? 6.706 -15.127 -10.892 1.00 68.62 102 ARG A N 1
ATOM 822 C CA . ARG A 1 102 ? 7.387 -15.897 -11.935 1.00 68.62 102 ARG A CA 1
ATOM 823 C C . ARG A 1 102 ? 8.814 -15.384 -12.054 1.00 68.62 102 AR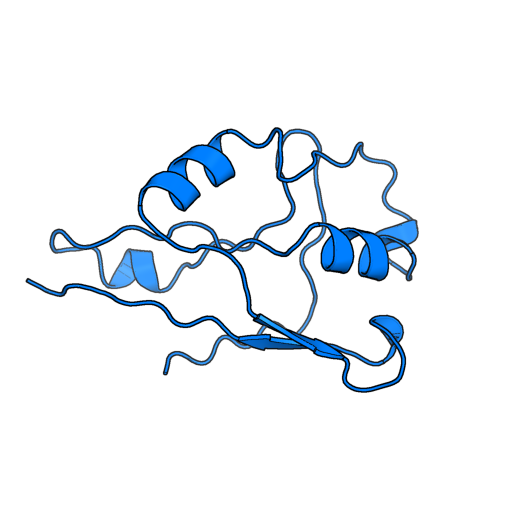G A C 1
ATOM 825 O O . ARG A 1 102 ? 9.033 -14.217 -12.347 1.00 68.62 102 ARG A O 1
ATOM 832 N N . VAL A 1 103 ? 9.770 -16.277 -11.836 1.00 66.44 103 VAL A N 1
ATOM 833 C CA . VAL A 1 103 ? 11.197 -16.026 -12.053 1.00 66.44 103 VAL A CA 1
ATOM 834 C C . VAL A 1 103 ? 11.655 -16.827 -13.261 1.00 66.44 103 VAL A C 1
ATOM 836 O O . VAL A 1 103 ? 11.352 -18.017 -13.368 1.00 66.44 103 VAL A O 1
ATOM 839 N N . ASN A 1 104 ? 12.372 -16.178 -14.173 1.00 63.25 104 ASN A N 1
ATOM 840 C CA . ASN A 1 104 ? 12.998 -16.842 -15.309 1.00 63.25 104 ASN A CA 1
ATOM 841 C C . ASN A 1 104 ? 14.469 -17.146 -14.998 1.00 63.25 104 ASN A C 1
ATOM 843 O O . ASN A 1 104 ? 15.353 -16.447 -15.473 1.00 63.25 104 ASN A O 1
ATOM 847 N N . ALA A 1 105 ? 14.752 -18.167 -14.191 1.00 55.22 105 ALA A N 1
ATOM 848 C CA . ALA A 1 105 ? 16.140 -18.563 -13.958 1.00 55.22 105 ALA A CA 1
ATOM 849 C C . ALA A 1 105 ? 16.779 -19.022 -15.284 1.00 55.22 105 ALA A C 1
ATOM 851 O O . ALA A 1 105 ? 16.332 -20.011 -15.867 1.00 55.22 105 ALA A O 1
ATOM 852 N N . ALA A 1 106 ? 17.770 -18.263 -15.760 1.00 53.72 106 ALA A N 1
ATOM 853 C CA . ALA A 1 106 ? 18.565 -18.593 -16.941 1.00 53.72 106 ALA A CA 1
ATOM 854 C C . ALA A 1 106 ? 19.352 -19.900 -16.761 1.00 53.72 106 ALA A C 1
ATOM 856 O O . ALA A 1 106 ? 19.803 -20.163 -15.621 1.00 53.72 106 ALA A O 1
#

Secondary structure (DSSP, 8-state):
------SS-----TTS-SEEE-TTHHHHTTS------EEE--HHHHHHHHTSTTGGG--S----GGG-HHHHHHHTTS--BPEEEESSSSGGG-EEEE--------

Organism: NCBI:txid656916